Protein AF-A0A6F8U6S5-F1 (afdb_monomer)

Structure (mmCIF, N/CA/C/O backbone):
data_AF-A0A6F8U6S5-F1
#
_entry.id   AF-A0A6F8U6S5-F1
#
loop_
_atom_site.group_PDB
_atom_site.id
_atom_site.type_symbol
_atom_site.label_atom_id
_atom_site.label_alt_id
_atom_site.label_comp_id
_atom_site.label_asym_id
_atom_site.label_entity_id
_atom_site.label_seq_id
_atom_site.pdbx_PDB_ins_code
_atom_site.Cartn_x
_atom_site.Cartn_y
_atom_site.Cartn_z
_atom_site.occupancy
_atom_site.B_iso_or_equiv
_atom_site.auth_seq_id
_atom_site.auth_comp_id
_atom_site.auth_asym_id
_atom_site.auth_atom_id
_atom_site.pdbx_PDB_model_num
ATOM 1 N N . MET A 1 1 ? -6.666 -18.147 31.406 1.00 40.78 1 MET A N 1
ATOM 2 C CA . MET A 1 1 ? -6.105 -16.897 31.966 1.00 40.78 1 MET A CA 1
ATOM 3 C C . MET A 1 1 ? -4.849 -16.549 31.170 1.00 40.78 1 MET A C 1
ATOM 5 O O . MET A 1 1 ? -3.763 -16.972 31.533 1.00 40.78 1 MET A O 1
ATOM 9 N N . ALA A 1 2 ? -5.002 -15.918 29.999 1.00 49.56 2 ALA A N 1
ATOM 10 C CA . ALA A 1 2 ? -3.868 -15.612 29.123 1.00 49.56 2 ALA A CA 1
ATOM 11 C C . ALA A 1 2 ? -3.067 -14.448 29.719 1.00 49.56 2 ALA A C 1
ATOM 13 O O . ALA A 1 2 ? -3.629 -13.383 29.978 1.00 49.56 2 ALA A O 1
ATOM 14 N N . ALA A 1 3 ? -1.781 -14.682 29.985 1.00 57.44 3 ALA A N 1
ATOM 15 C CA . ALA A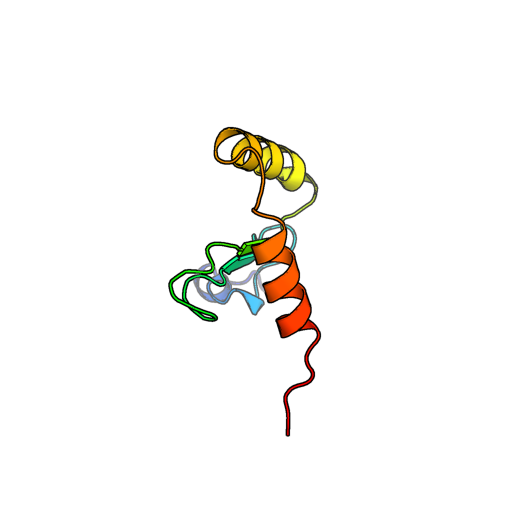 1 3 ? -0.871 -13.692 30.543 1.00 57.44 3 ALA A CA 1
ATOM 16 C C . ALA A 1 3 ? -0.918 -12.405 29.710 1.00 57.44 3 ALA A C 1
ATOM 18 O O . ALA A 1 3 ? -0.778 -12.442 28.487 1.00 57.44 3 ALA A O 1
ATOM 19 N N . ARG A 1 4 ? -1.142 -11.268 30.374 1.00 60.31 4 ARG A N 1
ATOM 20 C CA . ARG A 1 4 ? -1.161 -9.950 29.736 1.00 60.31 4 ARG A CA 1
ATOM 21 C C . ARG A 1 4 ? 0.253 -9.690 29.188 1.00 60.31 4 ARG A C 1
ATOM 23 O O . ARG A 1 4 ? 1.177 -9.605 29.996 1.00 60.31 4 ARG A O 1
ATOM 30 N N . PRO A 1 5 ? 0.461 -9.622 27.861 1.00 58.03 5 PRO A N 1
ATOM 31 C CA . PRO A 1 5 ? 1.799 -9.454 27.305 1.00 58.03 5 PRO A CA 1
ATOM 32 C C . PRO A 1 5 ? 2.389 -8.119 27.771 1.00 58.03 5 PRO A C 1
ATOM 34 O O . PRO A 1 5 ? 1.720 -7.084 27.736 1.00 58.03 5 PRO A O 1
ATOM 37 N N . THR A 1 6 ? 3.634 -8.149 28.245 1.00 62.72 6 THR A N 1
ATOM 38 C CA . THR A 1 6 ? 4.384 -6.958 28.656 1.00 62.72 6 THR A CA 1
ATOM 39 C C . THR A 1 6 ? 4.617 -6.042 27.446 1.00 62.72 6 THR A C 1
ATOM 41 O O . THR A 1 6 ? 4.775 -6.544 26.326 1.00 62.72 6 THR A O 1
ATOM 44 N N . PRO A 1 7 ? 4.652 -4.708 27.625 1.00 58.19 7 PRO A N 1
ATOM 45 C CA . PRO A 1 7 ? 4.696 -3.743 26.519 1.00 58.19 7 PRO A CA 1
ATOM 46 C C . PRO A 1 7 ? 5.892 -3.926 25.567 1.00 58.19 7 PRO A C 1
ATOM 48 O O . PRO A 1 7 ? 5.763 -3.646 24.379 1.00 58.19 7 PRO A O 1
ATOM 51 N N . GLN A 1 8 ? 7.017 -4.477 26.039 1.00 58.09 8 GLN A N 1
ATOM 52 C CA . GLN A 1 8 ? 8.179 -4.808 25.200 1.00 58.09 8 GLN A CA 1
ATOM 53 C C . GLN A 1 8 ? 7.937 -5.976 24.223 1.00 58.09 8 GLN A C 1
ATOM 55 O O . GLN A 1 8 ? 8.551 -6.012 23.161 1.00 58.09 8 GLN A O 1
ATOM 60 N N . SER A 1 9 ? 7.025 -6.909 24.524 1.00 57.94 9 SER A N 1
ATOM 61 C CA . SER A 1 9 ? 6.730 -8.065 23.652 1.00 57.94 9 SER A CA 1
ATOM 62 C C . SER A 1 9 ? 5.780 -7.748 22.486 1.00 57.94 9 SER A C 1
ATOM 64 O O . SER A 1 9 ? 5.609 -8.566 21.582 1.00 57.94 9 SER A O 1
ATOM 66 N N . LEU A 1 10 ? 5.166 -6.558 22.500 1.00 58.78 10 LEU A N 1
ATOM 67 C CA . LEU A 1 10 ? 4.278 -6.052 21.447 1.00 58.78 10 LEU A CA 1
ATOM 68 C C . LEU A 1 10 ? 5.029 -5.273 20.356 1.00 58.78 10 LEU A C 1
ATOM 70 O O . LEU A 1 10 ? 4.414 -4.840 19.386 1.00 58.78 10 LEU A O 1
ATOM 74 N N . LEU A 1 11 ? 6.344 -5.080 20.512 1.00 59.50 11 LEU A N 1
ATOM 75 C CA . LEU A 1 11 ? 7.164 -4.319 19.567 1.00 59.50 11 LEU A CA 1
ATOM 76 C C . LEU A 1 11 ? 7.388 -5.067 18.247 1.00 59.50 11 LEU A C 1
ATOM 78 O O . LEU A 1 11 ? 7.700 -4.444 17.236 1.00 59.50 11 LEU A O 1
ATOM 82 N N . THR A 1 12 ? 7.206 -6.390 18.228 1.00 63.38 12 THR A N 1
ATOM 83 C CA . THR A 1 12 ? 7.196 -7.153 16.979 1.00 63.38 12 THR A CA 1
ATOM 84 C C . THR A 1 12 ? 5.866 -6.904 16.255 1.00 63.38 12 THR A C 1
ATOM 86 O O . THR A 1 12 ? 4.824 -7.301 16.785 1.00 63.38 12 THR A O 1
ATOM 89 N N . PRO A 1 13 ? 5.860 -6.336 15.031 1.00 61.78 13 PRO A N 1
ATOM 90 C CA . PRO A 1 13 ? 4.628 -6.016 14.298 1.00 61.78 13 PRO A CA 1
ATOM 91 C C . PRO A 1 13 ? 3.692 -7.220 14.117 1.00 61.78 13 PRO A C 1
ATOM 93 O O . PRO A 1 13 ? 2.476 -7.069 14.102 1.00 61.78 13 PRO A O 1
ATOM 96 N N . VAL A 1 14 ? 4.266 -8.427 14.044 1.00 66.12 14 VAL A N 1
ATOM 97 C CA . VAL A 1 14 ? 3.559 -9.712 13.901 1.00 66.12 14 VAL A CA 1
AT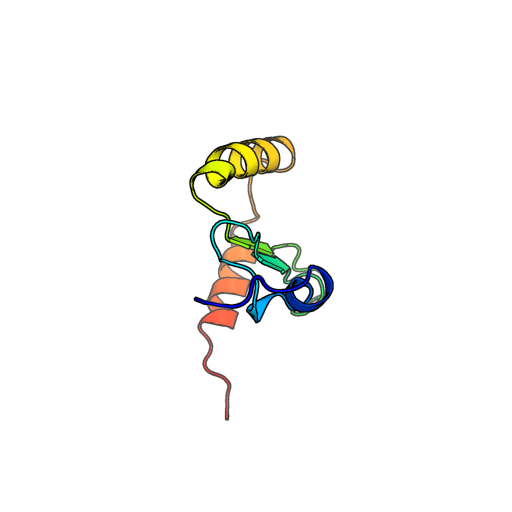OM 98 C C . VAL A 1 14 ? 2.676 -10.049 15.110 1.00 66.12 14 VAL A C 1
ATOM 100 O O . VAL A 1 14 ? 1.709 -10.793 14.977 1.00 66.12 14 VAL A O 1
ATOM 103 N N . ARG A 1 15 ? 2.979 -9.508 16.296 1.00 68.69 15 ARG A N 1
ATOM 104 C CA . ARG A 1 15 ? 2.232 -9.773 17.537 1.00 68.69 15 ARG A CA 1
ATOM 105 C C . ARG A 1 15 ? 1.180 -8.716 17.859 1.00 68.69 15 ARG A C 1
ATOM 107 O O . ARG A 1 15 ? 0.456 -8.877 18.841 1.00 68.69 15 ARG A O 1
ATOM 114 N N . LEU A 1 16 ? 1.101 -7.643 17.070 1.00 70.81 16 LEU A N 1
ATOM 115 C CA . LEU A 1 16 ? 0.168 -6.556 17.324 1.00 70.81 16 LEU A CA 1
ATOM 116 C C . LEU A 1 16 ? -1.189 -6.865 16.665 1.00 70.81 16 LEU A C 1
ATOM 118 O O . LEU A 1 16 ? -1.222 -7.195 15.477 1.00 70.81 16 LEU A O 1
ATOM 122 N N . PRO A 1 17 ? -2.311 -6.770 17.402 1.00 74.19 17 PRO A N 1
ATOM 123 C CA . PRO A 1 17 ? -3.626 -7.049 16.839 1.00 74.19 17 PRO A CA 1
ATOM 124 C C . PRO A 1 17 ? -3.902 -6.149 15.623 1.00 74.19 17 PRO A C 1
ATOM 126 O O . PRO A 1 17 ? -3.656 -4.941 15.703 1.00 74.19 17 PRO A O 1
ATOM 129 N N . PRO A 1 18 ? -4.421 -6.692 14.505 1.00 69.81 18 PRO A N 1
ATOM 130 C CA . PRO A 1 18 ? -4.595 -5.948 13.256 1.00 69.81 18 PRO A CA 1
ATOM 131 C C . PRO A 1 18 ? -5.533 -4.745 13.414 1.00 69.81 18 PRO A C 1
ATOM 133 O O . PRO A 1 18 ? -5.354 -3.736 12.738 1.00 69.81 18 PRO A O 1
ATOM 136 N N . GLU A 1 19 ? -6.476 -4.790 14.360 1.00 75.12 19 GLU A N 1
ATOM 137 C CA . GLU A 1 19 ? -7.318 -3.647 14.724 1.00 75.12 19 GLU A CA 1
ATOM 138 C C . GLU A 1 19 ? -6.559 -2.440 15.308 1.00 75.12 19 GLU A C 1
ATOM 140 O O . GLU A 1 19 ? -7.139 -1.359 15.427 1.00 75.12 19 GLU A O 1
ATOM 145 N N . ARG A 1 20 ? -5.280 -2.592 15.676 1.00 75.69 20 ARG A N 1
ATOM 146 C CA . ARG A 1 20 ? -4.428 -1.533 16.246 1.00 75.69 20 ARG A CA 1
ATOM 147 C C . ARG A 1 20 ? -3.166 -1.253 15.432 1.00 75.69 20 ARG A C 1
ATOM 149 O O . ARG A 1 20 ? -2.336 -0.461 15.872 1.00 75.69 20 ARG A O 1
ATOM 156 N N . THR A 1 21 ? -3.038 -1.851 14.251 1.00 80.31 21 THR A N 1
ATOM 157 C CA . THR A 1 21 ? -1.829 -1.752 13.428 1.00 80.31 21 THR A CA 1
ATOM 158 C C . THR A 1 21 ? -2.150 -1.116 12.081 1.00 80.31 21 THR A C 1
ATOM 160 O O . THR A 1 21 ? -3.118 -1.488 11.421 1.00 80.31 21 THR A O 1
ATOM 163 N N . LEU A 1 22 ? -1.314 -0.168 11.654 1.00 83.56 22 LEU A N 1
ATOM 164 C CA . LEU A 1 22 ? -1.309 0.354 10.289 1.00 83.56 22 LEU A CA 1
ATOM 165 C C . LEU A 1 22 ? -0.161 -0.309 9.534 1.00 83.56 22 LEU A C 1
ATOM 167 O O . LEU A 1 22 ? 0.996 -0.170 9.925 1.00 83.56 22 LEU A O 1
ATOM 171 N N . PHE A 1 23 ? -0.476 -1.028 8.463 1.00 84.31 23 PHE A N 1
ATOM 172 C CA . PHE A 1 23 ? 0.540 -1.601 7.592 1.00 84.31 23 PHE A CA 1
ATOM 173 C C . PHE A 1 23 ? 0.797 -0.642 6.436 1.00 84.31 23 PHE A C 1
ATOM 175 O O . PHE A 1 23 ? -0.118 -0.350 5.667 1.00 84.31 23 PHE A O 1
ATOM 182 N N . VAL A 1 24 ? 2.030 -0.154 6.324 1.00 85.25 24 VAL A N 1
ATOM 183 C CA . VAL A 1 24 ? 2.454 0.780 5.277 1.00 85.25 24 VAL A CA 1
ATOM 184 C C . VAL A 1 24 ? 3.568 0.136 4.476 1.00 85.25 24 VAL A C 1
ATOM 186 O O . VAL A 1 24 ? 4.576 -0.286 5.037 1.00 85.25 24 VAL A O 1
ATOM 189 N N . PHE A 1 25 ? 3.404 0.107 3.162 1.00 83.75 25 PHE A N 1
ATOM 190 C CA . PHE A 1 25 ? 4.415 -0.358 2.228 1.00 83.75 25 PHE A CA 1
ATOM 191 C C . PHE A 1 25 ? 4.668 0.705 1.160 1.00 83.75 25 PHE A C 1
ATOM 193 O O . PHE A 1 25 ? 3.758 1.427 0.756 1.00 83.75 25 PHE A O 1
ATOM 200 N N . SER A 1 26 ? 5.919 0.816 0.711 1.00 79.75 26 SER A N 1
ATOM 201 C CA . SER A 1 26 ? 6.342 1.797 -0.287 1.00 79.75 26 SER A CA 1
ATOM 202 C C . SER A 1 26 ? 7.241 1.152 -1.330 1.00 79.75 26 SER A C 1
ATOM 204 O O . SER A 1 26 ? 8.208 0.471 -0.997 1.00 79.75 26 SER A O 1
ATOM 206 N N . THR A 1 27 ? 6.958 1.441 -2.596 1.00 75.62 27 THR A N 1
ATOM 207 C CA . THR A 1 27 ? 7.732 0.959 -3.744 1.00 75.62 27 THR A CA 1
ATOM 208 C C . THR A 1 27 ? 8.986 1.794 -3.998 1.00 75.62 27 THR A C 1
ATOM 210 O O . THR A 1 27 ? 9.913 1.327 -4.655 1.00 75.62 27 THR A O 1
ATOM 213 N N . ALA A 1 28 ? 9.060 3.006 -3.434 1.00 70.12 28 ALA A N 1
ATOM 214 C CA . ALA A 1 28 ? 10.107 3.990 -3.726 1.00 70.12 28 ALA A CA 1
ATOM 215 C C . ALA A 1 28 ? 11.525 3.531 -3.348 1.00 70.12 28 ALA A C 1
ATOM 217 O O . ALA A 1 28 ? 12.500 4.063 -3.868 1.00 70.12 28 ALA A O 1
ATOM 218 N N . LYS A 1 29 ? 11.640 2.568 -2.424 1.00 61.53 29 LYS A N 1
ATOM 219 C CA . LYS A 1 29 ? 12.925 2.008 -1.975 1.00 61.53 29 LYS A CA 1
ATOM 220 C C . LYS A 1 29 ? 13.246 0.631 -2.560 1.00 61.53 29 LYS A C 1
ATOM 222 O O . LYS A 1 29 ? 14.371 0.179 -2.408 1.00 61.53 29 LYS A O 1
ATOM 227 N N . VAL A 1 30 ? 12.268 -0.038 -3.169 1.00 60.78 30 VAL A N 1
ATOM 228 C CA . VAL A 1 30 ? 12.348 -1.474 -3.494 1.00 60.78 30 VAL A CA 1
ATOM 229 C C . VAL A 1 30 ? 12.348 -1.715 -5.000 1.00 60.78 30 VAL A C 1
ATOM 231 O O . VAL A 1 30 ? 12.981 -2.651 -5.465 1.00 60.78 30 VAL A O 1
ATOM 234 N N . LEU A 1 31 ? 11.647 -0.873 -5.762 1.00 59.56 31 LEU A N 1
ATOM 235 C CA . LEU A 1 31 ? 11.271 -1.190 -7.137 1.00 59.56 31 LEU A CA 1
ATOM 236 C C . LEU A 1 31 ? 12.014 -0.346 -8.188 1.00 59.56 31 LEU A C 1
ATOM 238 O O . LEU A 1 31 ? 12.536 -0.879 -9.158 1.00 59.56 31 LEU A O 1
ATOM 242 N N . ALA A 1 32 ? 12.126 0.962 -7.976 1.00 59.81 32 ALA A N 1
ATOM 243 C CA . ALA A 1 32 ? 13.019 1.868 -8.699 1.00 59.81 32 ALA A CA 1
ATOM 244 C C . ALA A 1 32 ? 12.997 3.207 -7.955 1.00 59.81 32 ALA A C 1
ATOM 246 O O . ALA A 1 32 ? 11.941 3.596 -7.452 1.00 59.81 32 ALA A O 1
ATOM 247 N N . GLY A 1 33 ? 14.102 3.959 -7.926 1.00 55.00 33 GLY A N 1
ATOM 248 C CA . GLY A 1 33 ? 14.152 5.263 -7.240 1.00 55.00 33 GLY A CA 1
ATOM 249 C C . GLY A 1 33 ? 13.081 6.275 -7.696 1.00 55.00 33 GLY A C 1
ATOM 250 O O . GLY A 1 33 ? 12.802 7.238 -6.983 1.00 55.00 33 GLY A O 1
ATOM 251 N N . GLY A 1 34 ? 12.444 6.042 -8.853 1.00 64.81 34 GLY A N 1
ATOM 252 C CA . GLY A 1 34 ? 11.361 6.861 -9.407 1.00 64.81 34 GLY A CA 1
ATOM 253 C C . GLY A 1 3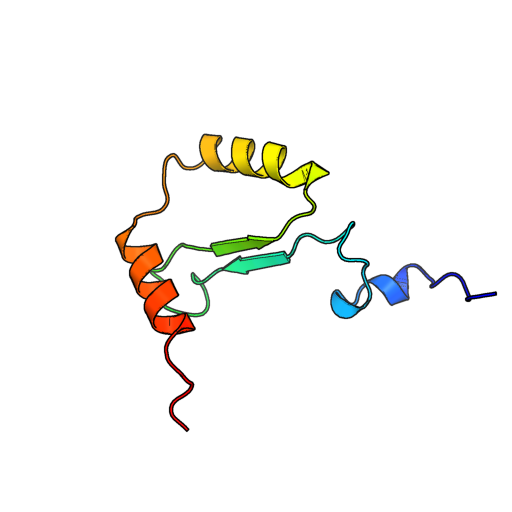4 ? 9.926 6.390 -9.122 1.00 64.81 34 GLY A C 1
ATOM 254 O O . GLY A 1 34 ? 8.998 7.164 -9.352 1.00 64.81 34 GLY A O 1
ATOM 255 N N . LEU A 1 35 ? 9.696 5.171 -8.611 1.00 71.69 35 LEU A N 1
ATOM 256 C CA . LEU A 1 35 ? 8.338 4.639 -8.420 1.00 71.69 35 LEU A CA 1
ATOM 257 C C . LEU A 1 35 ? 7.797 5.021 -7.036 1.00 71.69 35 LEU A C 1
ATOM 259 O O . LEU A 1 35 ? 7.941 4.287 -6.058 1.00 71.69 35 LEU A O 1
ATOM 263 N N . ARG A 1 36 ? 7.200 6.212 -6.938 1.00 76.81 36 ARG A N 1
ATOM 264 C CA . ARG A 1 36 ? 6.789 6.860 -5.679 1.00 76.81 36 ARG A CA 1
ATOM 265 C C . ARG A 1 36 ? 5.358 6.501 -5.262 1.00 76.81 36 ARG A C 1
ATOM 267 O O . ARG A 1 36 ? 4.574 7.389 -4.941 1.00 76.81 36 ARG A O 1
ATOM 274 N N . ILE A 1 37 ? 5.023 5.214 -5.246 1.00 82.06 37 ILE A N 1
ATOM 275 C CA . ILE A 1 37 ? 3.715 4.742 -4.781 1.00 82.06 37 ILE A CA 1
ATOM 276 C C . ILE A 1 37 ? 3.851 3.869 -3.534 1.00 82.06 37 ILE A C 1
ATOM 278 O O . ILE A 1 37 ? 4.941 3.467 -3.115 1.00 82.06 37 ILE A O 1
ATOM 282 N N . GLY A 1 38 ? 2.732 3.651 -2.864 1.00 84.12 38 GLY A N 1
ATOM 283 C CA . GLY A 1 38 ? 2.683 2.871 -1.643 1.00 84.12 38 GLY A CA 1
ATOM 284 C C . GLY A 1 38 ? 1.272 2.398 -1.364 1.00 84.12 38 GLY A C 1
ATOM 285 O O . GLY A 1 38 ? 0.305 2.952 -1.883 1.00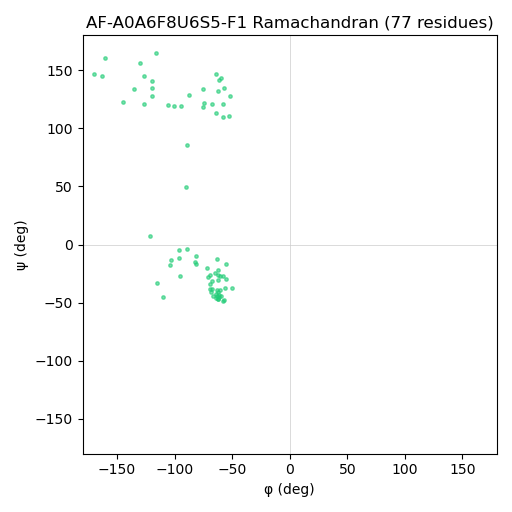 84.12 38 GLY A O 1
ATOM 286 N N . VAL A 1 39 ? 1.171 1.368 -0.537 1.00 86.50 39 VAL A N 1
ATOM 287 C CA . VAL A 1 39 ? -0.100 0.810 -0.081 1.00 86.50 39 VAL A CA 1
ATOM 288 C C . VAL A 1 39 ? -0.180 0.909 1.433 1.00 86.50 39 VAL A C 1
ATOM 290 O O . VAL A 1 39 ? 0.806 0.724 2.147 1.00 86.50 39 VAL A O 1
ATOM 293 N N . LEU A 1 40 ? -1.376 1.231 1.916 1.00 87.94 40 LEU A N 1
ATOM 294 C CA . LEU A 1 40 ? -1.701 1.379 3.326 1.00 87.94 40 LEU A CA 1
ATOM 295 C C . LEU A 1 40 ? -2.899 0.486 3.632 1.00 87.94 40 LEU A C 1
ATOM 297 O O . LEU A 1 40 ? -3.975 0.671 3.068 1.00 87.94 40 LEU A O 1
ATOM 301 N N . ARG A 1 41 ? -2.728 -0.453 4.560 1.00 87.06 41 ARG A N 1
ATOM 302 C CA . ARG A 1 41 ? -3.829 -1.221 5.140 1.00 87.06 41 ARG A CA 1
ATOM 303 C C . ARG A 1 41 ? -4.071 -0.714 6.554 1.00 87.06 41 ARG A C 1
ATOM 305 O O . ARG A 1 41 ? -3.178 -0.761 7.400 1.00 87.06 41 ARG A O 1
ATOM 312 N N . ALA A 1 42 ? -5.283 -0.230 6.792 1.00 86.44 42 ALA A N 1
ATOM 313 C CA . ALA A 1 42 ? -5.698 0.372 8.050 1.00 86.44 42 ALA A CA 1
ATOM 314 C C . ALA A 1 42 ? -7.019 -0.237 8.552 1.00 86.44 42 ALA A C 1
ATOM 316 O O . ALA A 1 42 ? -7.807 -0.725 7.740 1.00 86.44 42 ALA A O 1
ATOM 317 N N . PRO A 1 43 ? -7.307 -0.175 9.865 1.00 86.06 43 PRO A N 1
ATOM 318 C CA . PRO A 1 43 ? -8.624 -0.507 10.400 1.00 86.06 43 PRO A CA 1
ATOM 319 C C . PRO A 1 43 ? -9.717 0.390 9.802 1.00 86.06 43 PRO A C 1
ATOM 321 O O . PRO A 1 43 ? -9.509 1.596 9.660 1.00 86.06 43 PRO A O 1
ATOM 324 N N . ASN A 1 44 ? -10.913 -0.163 9.554 1.00 85.19 44 ASN A N 1
ATOM 325 C CA . ASN A 1 44 ? -12.050 0.563 8.956 1.00 85.19 44 ASN A CA 1
ATOM 326 C C . ASN A 1 44 ? -12.355 1.898 9.655 1.00 85.19 44 ASN A C 1
ATOM 328 O O . ASN A 1 44 ? -12.635 2.893 8.997 1.00 85.19 44 ASN A O 1
ATOM 332 N N . LYS A 1 45 ? -12.211 1.949 10.987 1.00 86.75 45 LYS A N 1
ATOM 333 C CA . LYS A 1 45 ? -12.435 3.162 11.796 1.00 86.75 45 LYS A CA 1
ATOM 334 C C . LYS A 1 45 ? -11.493 4.325 11.454 1.00 86.75 45 LYS A C 1
ATOM 336 O O . LYS A 1 45 ? -11.819 5.476 11.722 1.00 86.75 45 LYS A O 1
ATOM 341 N N . LEU A 1 46 ? -10.301 4.030 10.936 1.00 86.75 46 LEU A N 1
ATOM 342 C CA . LEU A 1 46 ? -9.287 5.022 10.572 1.00 86.75 46 LEU A CA 1
ATOM 343 C C . LEU A 1 46 ? -9.204 5.236 9.060 1.00 86.75 46 LEU A C 1
ATOM 345 O O . LEU A 1 46 ? -8.665 6.254 8.634 1.00 86.75 46 LEU A O 1
ATOM 349 N N . LEU A 1 47 ? -9.740 4.306 8.266 1.00 88.50 47 LEU A N 1
ATOM 350 C CA . LEU A 1 47 ? -9.612 4.301 6.813 1.00 88.50 47 LEU A CA 1
ATOM 351 C C . LEU A 1 47 ? -10.128 5.600 6.183 1.00 88.50 47 LEU A C 1
ATOM 353 O O . LEU A 1 47 ? -9.408 6.212 5.402 1.00 88.50 47 LEU A O 1
ATOM 357 N N . GLU A 1 48 ? -11.316 6.071 6.569 1.00 89.75 48 GLU A N 1
ATOM 358 C CA . GLU A 1 48 ? -11.886 7.313 6.025 1.00 89.75 48 GLU A CA 1
ATOM 359 C C . GLU A 1 48 ? -11.040 8.545 6.358 1.00 89.75 48 GLU A C 1
ATOM 361 O O . GLU A 1 48 ? -10.765 9.369 5.485 1.00 89.75 48 GLU A O 1
ATOM 366 N N . ARG A 1 49 ? -10.575 8.650 7.610 1.00 90.06 49 ARG A N 1
ATOM 367 C CA . ARG A 1 49 ? -9.722 9.758 8.068 1.00 90.06 49 ARG A CA 1
ATOM 368 C C . ARG A 1 49 ? -8.383 9.767 7.33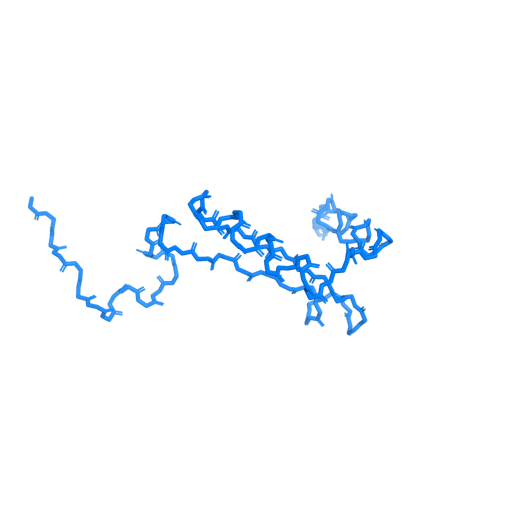6 1.00 90.06 49 ARG A C 1
ATOM 370 O O . ARG A 1 49 ? -7.916 10.826 6.925 1.00 90.06 49 ARG A O 1
ATOM 377 N N . LEU A 1 50 ? -7.782 8.592 7.154 1.00 89.31 50 LEU A N 1
ATOM 378 C CA . LEU A 1 50 ? -6.532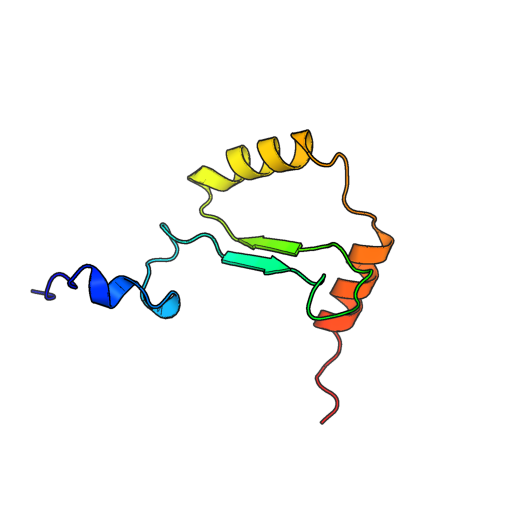 8.426 6.415 1.00 89.31 50 LEU A CA 1
ATOM 379 C C . LEU A 1 50 ? -6.725 8.754 4.931 1.00 89.31 50 LEU A C 1
ATOM 381 O O . LEU A 1 50 ? -5.926 9.495 4.369 1.00 89.31 50 LEU A O 1
ATOM 385 N N . ALA A 1 51 ? -7.808 8.279 4.313 1.00 88.25 51 ALA A N 1
ATOM 386 C CA . ALA A 1 51 ? -8.131 8.571 2.920 1.00 88.25 51 ALA A CA 1
ATOM 387 C C . ALA A 1 51 ? -8.380 10.069 2.684 1.00 88.25 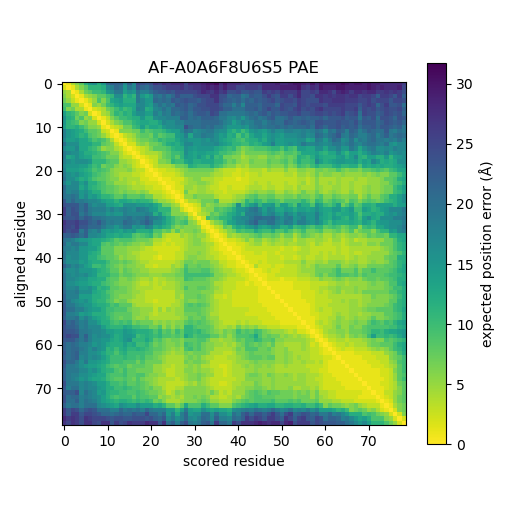51 ALA A C 1
ATOM 389 O O . ALA A 1 51 ? -7.937 10.609 1.674 1.00 88.25 51 ALA A O 1
ATOM 390 N N . ALA A 1 52 ? -9.048 10.755 3.617 1.00 89.25 52 ALA A N 1
ATOM 391 C CA . ALA A 1 52 ? -9.227 12.203 3.561 1.00 89.25 52 ALA A CA 1
ATOM 392 C C . ALA A 1 52 ? -7.888 12.953 3.656 1.00 89.25 52 ALA A C 1
ATOM 394 O O . ALA A 1 52 ? -7.629 13.837 2.842 1.00 89.25 52 ALA A O 1
ATOM 395 N N . GLY A 1 53 ? -7.014 12.562 4.590 1.00 89.81 53 GLY A N 1
ATOM 396 C CA . GLY A 1 53 ? -5.672 13.138 4.714 1.00 89.81 53 GLY A CA 1
ATOM 397 C C . GLY A 1 53 ? -4.803 12.903 3.474 1.00 89.81 53 GLY A C 1
ATOM 398 O O . GLY A 1 53 ? -4.134 13.822 3.011 1.00 89.81 53 GLY A O 1
ATOM 399 N N . LEU A 1 54 ? -4.866 11.703 2.889 1.00 87.88 54 LEU A N 1
ATOM 400 C CA . LEU A 1 54 ? -4.163 11.372 1.648 1.00 87.88 54 LEU A CA 1
ATOM 401 C C . LEU A 1 54 ? -4.650 12.232 0.479 1.00 87.88 54 LEU A C 1
ATOM 403 O O . LEU A 1 54 ? -3.826 12.821 -0.212 1.00 87.88 54 LEU A O 1
ATOM 407 N N . ARG A 1 55 ? -5.972 12.369 0.304 1.00 87.25 55 ARG A N 1
ATOM 408 C CA . ARG A 1 55 ? -6.571 13.213 -0.746 1.00 87.25 55 ARG A CA 1
ATOM 409 C C . ARG A 1 55 ? -6.221 14.694 -0.599 1.00 87.25 55 ARG A C 1
ATOM 411 O O . ARG A 1 55 ? -6.114 15.394 -1.598 1.00 87.25 55 ARG A O 1
ATOM 418 N N . ALA A 1 56 ? -6.018 15.167 0.631 1.00 88.44 56 ALA A N 1
ATOM 419 C CA . ALA A 1 56 ? -5.570 16.534 0.886 1.00 88.44 56 ALA A CA 1
ATOM 420 C C . ALA A 1 56 ? -4.101 16.770 0.484 1.00 88.44 56 ALA A C 1
ATOM 422 O O . ALA A 1 56 ? -3.736 17.896 0.160 1.00 88.44 56 ALA A O 1
ATOM 423 N N . GLN A 1 57 ? -3.257 15.732 0.505 1.00 84.75 57 GLN A N 1
ATOM 424 C CA . GLN A 1 57 ? -1.835 15.827 0.140 1.00 84.75 57 GLN A CA 1
ATOM 425 C C . GLN A 1 57 ? -1.553 15.448 -1.317 1.00 84.75 57 GLN A C 1
ATOM 427 O O . GLN A 1 57 ? -0.574 15.905 -1.902 1.00 84.75 57 GLN A O 1
ATOM 432 N N . SER A 1 58 ? -2.387 14.594 -1.903 1.00 81.12 58 SER A N 1
ATOM 433 C CA . SER A 1 58 ? -2.249 14.114 -3.270 1.00 81.12 58 SER A CA 1
ATOM 434 C C . SER A 1 58 ? -3.630 13.933 -3.882 1.00 81.12 58 SER A C 1
ATOM 436 O O . SER A 1 58 ? -4.456 13.181 -3.370 1.00 81.12 58 SER A O 1
ATOM 438 N N . TRP A 1 59 ? -3.875 14.619 -4.997 1.00 76.06 59 TRP A N 1
ATOM 439 C CA . TRP A 1 59 ? -5.161 14.549 -5.688 1.00 76.06 59 TRP A CA 1
ATOM 440 C C . TRP A 1 59 ? -5.389 13.182 -6.343 1.00 76.06 59 TRP A C 1
ATOM 442 O O . TRP A 1 59 ? -6.517 12.702 -6.418 1.00 76.06 59 TRP A O 1
ATOM 452 N N . MET A 1 60 ? -4.315 12.549 -6.822 1.00 79.62 60 MET A N 1
ATOM 453 C CA . MET A 1 60 ? -4.369 11.259 -7.500 1.00 79.62 60 MET A CA 1
ATOM 454 C C . MET A 1 60 ? -2.985 10.611 -7.548 1.00 79.62 60 MET A C 1
ATOM 456 O O . MET A 1 60 ? -1.973 11.285 -7.744 1.00 79.62 60 MET A O 1
ATOM 460 N N . VAL A 1 61 ? -2.957 9.284 -7.438 1.00 80.31 61 VAL A N 1
ATOM 461 C CA . VAL A 1 61 ? -1.773 8.487 -7.765 1.00 80.31 61 VAL A CA 1
ATOM 462 C C . VAL A 1 61 ? -1.649 8.402 -9.294 1.00 80.31 61 VAL A C 1
ATOM 464 O O . VAL A 1 61 ? -2.656 8.132 -9.949 1.00 80.31 61 VAL A O 1
ATOM 467 N N . PRO A 1 62 ? -0.459 8.610 -9.891 1.00 84.62 62 PRO A N 1
ATOM 468 C CA . PRO A 1 62 ? -0.282 8.465 -11.334 1.00 84.62 62 PRO A CA 1
ATOM 469 C C . PRO A 1 62 ? -0.663 7.043 -11.790 1.00 84.62 62 PRO A C 1
ATOM 471 O O . PRO A 1 62 ? -0.040 6.089 -11.316 1.00 84.62 62 PRO A O 1
ATOM 474 N N . PRO A 1 63 ? -1.640 6.870 -12.702 1.00 84.31 63 PRO A N 1
ATOM 475 C CA . PRO A 1 63 ? -2.175 5.550 -13.055 1.00 84.31 63 PRO A CA 1
ATOM 476 C C . PRO A 1 63 ? -1.103 4.620 -13.629 1.00 84.31 63 PRO A C 1
ATOM 478 O O . PRO A 1 63 ? -1.011 3.472 -13.217 1.00 84.31 63 PRO A O 1
ATOM 481 N N . LEU A 1 64 ? -0.188 5.149 -14.449 1.00 85.38 64 LEU A N 1
ATOM 482 C CA . LEU A 1 64 ? 0.944 4.387 -14.984 1.00 85.38 64 LEU A CA 1
ATOM 483 C C . LEU A 1 64 ? 1.815 3.756 -13.884 1.00 85.38 64 LEU A C 1
ATOM 485 O O . LEU A 1 64 ? 2.308 2.644 -14.038 1.00 85.38 64 LEU A O 1
ATOM 489 N N . MET A 1 65 ? 2.015 4.452 -12.760 1.00 83.75 65 MET A N 1
ATOM 490 C CA . MET A 1 65 ? 2.786 3.896 -11.646 1.00 83.75 65 MET A CA 1
ATOM 491 C C . MET A 1 65 ? 2.035 2.750 -10.965 1.00 83.75 65 MET A C 1
ATOM 493 O O . MET A 1 65 ? 2.661 1.767 -10.572 1.00 83.75 65 MET A O 1
ATOM 497 N N . VAL A 1 66 ? 0.709 2.872 -10.838 1.00 86.12 66 VAL A N 1
ATOM 498 C CA . VAL A 1 66 ? -0.153 1.812 -10.298 1.00 86.12 66 VAL A CA 1
ATOM 499 C C . VAL A 1 66 ? -0.087 0.582 -11.196 1.00 86.12 66 VAL A C 1
ATOM 501 O O . VAL A 1 66 ? 0.169 -0.504 -10.688 1.00 86.12 66 VAL A O 1
ATOM 504 N N . ASP A 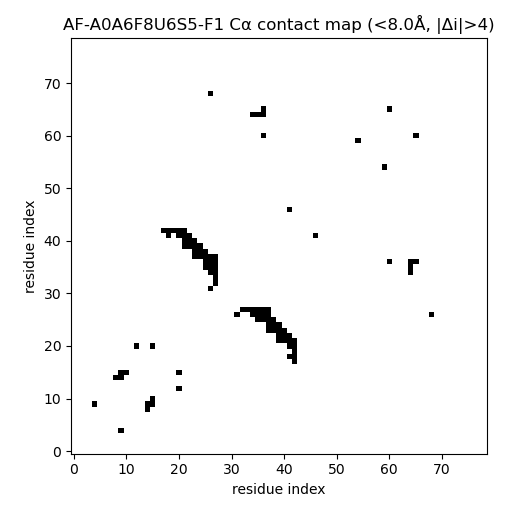1 67 ? -0.211 0.760 -12.511 1.00 87.56 67 ASP A N 1
ATOM 505 C CA . ASP A 1 67 ? -0.158 -0.336 -13.481 1.00 87.56 67 ASP A CA 1
ATOM 506 C C . ASP A 1 67 ? 1.176 -1.089 -13.419 1.00 87.56 67 ASP A C 1
ATOM 508 O O . ASP A 1 67 ? 1.187 -2.317 -13.374 1.00 87.56 67 ASP A O 1
ATOM 512 N N . ILE A 1 68 ? 2.304 -0.371 -13.333 1.00 86.12 68 ILE A N 1
ATOM 513 C CA . ILE A 1 68 ? 3.636 -0.983 -13.199 1.00 86.12 68 ILE A CA 1
ATOM 514 C C . ILE A 1 68 ? 3.741 -1.802 -11.906 1.00 86.12 68 ILE A C 1
ATOM 516 O O . ILE A 1 68 ? 4.235 -2.929 -11.932 1.00 86.12 68 ILE A O 1
ATOM 520 N N . ALA A 1 69 ? 3.270 -1.274 -10.772 1.00 83.75 69 ALA A N 1
ATOM 521 C CA . ALA A 1 69 ? 3.309 -2.028 -9.520 1.00 83.75 69 ALA A CA 1
ATOM 522 C C . ALA A 1 69 ? 2.365 -3.231 -9.527 1.00 83.75 69 ALA A C 1
ATOM 524 O O . ALA A 1 69 ? 2.748 -4.294 -9.047 1.00 83.75 69 ALA A O 1
ATOM 525 N N . CYS A 1 70 ? 1.158 -3.092 -10.078 1.00 86.31 70 CYS A N 1
ATOM 526 C CA . CYS A 1 70 ? 0.224 -4.203 -10.231 1.00 86.31 70 CYS A CA 1
ATOM 527 C C . CYS A 1 70 ? 0.807 -5.295 -11.129 1.00 86.31 70 CYS A C 1
ATOM 529 O O . CYS A 1 70 ? 0.737 -6.467 -10.771 1.00 86.31 70 CYS A O 1
ATOM 531 N N . TYR A 1 71 ? 1.436 -4.912 -12.243 1.00 86.75 71 TYR A N 1
ATOM 532 C CA . TYR A 1 71 ? 2.143 -5.832 -13.124 1.00 86.75 71 TYR A CA 1
ATOM 533 C C . TYR A 1 71 ? 3.235 -6.587 -12.363 1.00 86.75 71 TYR A C 1
ATOM 535 O O . TYR A 1 71 ? 3.258 -7.808 -12.413 1.00 86.75 71 TYR A O 1
ATOM 543 N N . TRP A 1 72 ? 4.087 -5.903 -11.596 1.00 81.25 72 TRP A N 1
ATOM 544 C CA . TRP A 1 72 ? 5.160 -6.560 -10.840 1.00 81.25 72 TRP A CA 1
ATOM 545 C C . TRP A 1 72 ? 4.670 -7.456 -9.706 1.00 81.25 72 TRP A C 1
ATOM 547 O O . TRP A 1 72 ? 5.238 -8.519 -9.507 1.00 81.25 72 TRP A O 1
ATOM 557 N N . VAL A 1 73 ? 3.618 -7.068 -8.982 1.00 82.56 73 VAL A N 1
ATOM 558 C CA . VAL A 1 73 ? 3.020 -7.918 -7.935 1.00 82.56 73 VAL A CA 1
ATOM 559 C C . VAL A 1 73 ? 2.353 -9.161 -8.533 1.00 82.56 73 VAL A C 1
ATOM 561 O O . VAL A 1 73 ? 2.308 -10.201 -7.886 1.00 82.56 73 VAL A O 1
ATOM 564 N N . ALA A 1 74 ? 1.821 -9.053 -9.751 1.00 86.44 74 ALA A N 1
ATOM 565 C CA . ALA A 1 74 ? 1.208 -10.168 -10.464 1.00 86.44 74 ALA A CA 1
ATOM 566 C C . ALA A 1 74 ? 2.226 -11.065 -11.183 1.00 86.44 74 ALA A C 1
ATOM 568 O O . ALA A 1 74 ? 1.859 -12.171 -11.583 1.00 86.44 74 ALA A O 1
ATOM 569 N N . GLN A 1 75 ? 3.474 -10.613 -11.366 1.00 82.00 75 GLN A N 1
ATOM 570 C CA . GLN A 1 75 ? 4.528 -11.471 -11.893 1.00 82.00 75 GLN A CA 1
ATOM 571 C C . GLN A 1 75 ? 4.840 -12.559 -10.861 1.00 82.00 75 GLN A C 1
ATOM 573 O O . GLN A 1 75 ? 5.226 -12.226 -9.739 1.00 82.00 75 GLN A O 1
ATOM 578 N N . PRO A 1 76 ? 4.694 -13.847 -11.208 1.00 66.12 76 PRO A N 1
ATOM 579 C CA . PRO A 1 76 ? 5.228 -14.904 -10.368 1.00 66.12 76 PRO A CA 1
ATOM 580 C C . PRO A 1 76 ? 6.745 -14.726 -10.282 1.00 66.12 76 PRO A C 1
ATOM 582 O O . PRO A 1 76 ? 7.385 -14.357 -11.271 1.00 66.12 76 PRO A O 1
ATOM 585 N N . GLU A 1 77 ? 7.329 -14.977 -9.112 1.00 64.12 77 GLU A N 1
ATOM 586 C CA . GLU A 1 77 ? 8.781 -15.079 -9.001 1.00 64.12 77 GLU A CA 1
ATOM 587 C C . GLU A 1 77 ? 9.285 -16.092 -10.041 1.00 64.12 77 GLU A C 1
ATOM 589 O O . GLU A 1 77 ? 8.986 -17.285 -9.959 1.00 64.12 77 GLU A O 1
ATOM 594 N N . ALA A 1 78 ? 9.999 -15.606 -11.063 1.00 54.12 78 ALA A N 1
ATOM 595 C CA . ALA A 1 78 ? 10.719 -16.473 -11.982 1.00 54.12 78 ALA A CA 1
ATOM 596 C C . ALA A 1 78 ? 11.695 -17.297 -11.133 1.00 54.12 78 ALA A C 1
ATOM 598 O O . ALA A 1 78 ? 12.600 -16.733 -10.514 1.00 54.12 78 ALA A O 1
ATOM 599 N N . SER A 1 79 ? 11.399 -18.595 -11.028 1.00 42.53 79 SER A N 1
ATOM 600 C CA . SER A 1 79 ? 12.155 -19.581 -10.252 1.00 42.53 79 SER A CA 1
ATOM 601 C C . SER A 1 79 ? 13.594 -19.713 -10.731 1.00 42.53 79 SER A C 1
ATOM 603 O O . SER A 1 79 ? 13.819 -19.588 -11.957 1.00 42.53 79 SER A O 1
#

InterPro domains:
  IPR015421 Pyridoxal phosphate-dependent transferase, major 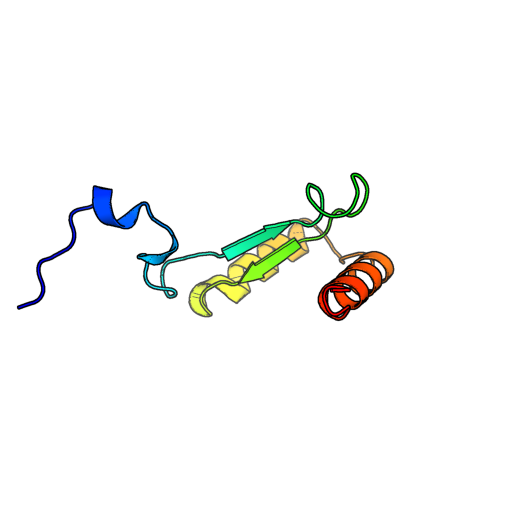domain [G3DSA:3.40.640.10] (2-70)
  IPR015424 Pyridoxal phosphate-dependent transferase [SSF53383] (10-75)

Sequence (79 aa):
MAARPTPQSLLTPVRLPPERTLFVFSTAKVLAGGLRIGVLRAPNKLLERLAAGLRAQSWMVPPLMVDIACYWVAQPEAS

pLDDT: mean 75.48, std 12.72, range [40.78, 90.06]

Secondary structure (DSSP, 8-state):
------GGGG-SGGGS-GGG--EEEEGGGTT-TT---EEEE--HHHHHHHHHHHHHH-S---HHHHHHHHHHHHS----

Organism: NCBI:txid115561

Radius of gyration: 16.79 Å; Cα contacts (8 Å, |Δi|>4): 51; chains: 1; bounding box: 27×36×47 Å

Mean predicted aligned error: 10.43 Å

Solvent-accessible surface area (backbone atoms only — not comparable to full-atom values): 5138 Å² total; per-residue (Å²): 135,82,76,81,80,56,80,79,70,48,70,46,74,90,66,42,60,64,85,79,43,75,49,76,48,63,37,37,86,76,75,42,87,80,41,85,50,68,53,75,51,58,36,76,91,48,38,62,61,50,51,52,55,47,49,73,78,42,89,69,79,63,63,70,59,52,51,53,50,53,51,58,73,68,48,73,81,84,126

Foldseek 3Di:
DDPDDDPVVPVPPVNPDLQPDKDKAACCPPPHVPLGDIDIDHHPVCVVVVVVVVCVVDVDDDVVSVVVVVVVVPDDPPD